Protein AF-A0A4R1Z9N2-F1 (afdb_monomer_lite)

Stru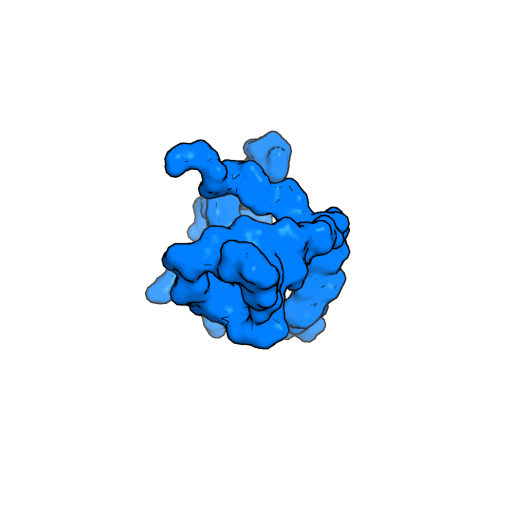cture (mmCIF, N/CA/C/O backbone):
data_AF-A0A4R1Z9N2-F1
#
_entry.id   AF-A0A4R1Z9N2-F1
#
loop_
_atom_site.group_PDB
_atom_site.id
_atom_site.type_symbol
_atom_site.label_atom_id
_atom_site.label_alt_id
_atom_site.label_comp_id
_atom_site.label_asym_id
_atom_site.label_entity_id
_atom_site.label_seq_id
_atom_site.pdbx_PDB_ins_code
_atom_site.Cartn_x
_atom_site.Cartn_y
_atom_site.Cartn_z
_atom_site.occupancy
_atom_site.B_iso_or_equiv
_atom_site.auth_seq_id
_atom_site.auth_comp_id
_atom_site.auth_asym_id
_atom_site.auth_atom_id
_atom_site.pdbx_PDB_model_num
ATOM 1 N N . MET A 1 1 ? 12.565 -2.891 11.899 1.00 53.47 1 MET A N 1
ATOM 2 C CA . MET A 1 1 ? 11.439 -3.232 10.995 1.00 53.47 1 MET A CA 1
ATOM 3 C C . MET A 1 1 ? 10.470 -2.060 10.981 1.00 53.47 1 MET A C 1
ATOM 5 O O . MET A 1 1 ? 10.290 -1.451 12.024 1.00 53.47 1 MET A O 1
ATOM 9 N N . GLY A 1 2 ? 9.926 -1.687 9.818 1.00 84.69 2 GLY A N 1
ATOM 10 C CA . GLY A 1 2 ? 9.064 -0.504 9.691 1.00 84.69 2 GLY A CA 1
ATOM 11 C C . GLY A 1 2 ? 7.656 -0.692 10.290 1.00 84.69 2 GLY A C 1
ATOM 12 O O . GLY A 1 2 ? 7.212 -1.829 10.447 1.00 84.69 2 GLY A O 1
ATOM 13 N N . PRO A 1 3 ? 6.927 0.402 10.575 1.00 91.75 3 PRO A N 1
ATOM 14 C CA . PRO A 1 3 ? 5.625 0.380 11.257 1.00 91.75 3 PRO A CA 1
ATOM 15 C C . PRO A 1 3 ? 4.552 -0.467 10.549 1.00 91.75 3 PRO A C 1
ATOM 17 O O . PRO A 1 3 ? 3.837 -1.218 11.202 1.00 91.75 3 PRO A O 1
ATOM 20 N N . LEU A 1 4 ? 4.474 -0.429 9.213 1.00 94.25 4 LEU A N 1
ATOM 21 C CA . LEU A 1 4 ? 3.532 -1.269 8.454 1.00 94.25 4 LEU A CA 1
ATOM 22 C C . LEU A 1 4 ? 3.816 -2.766 8.610 1.00 94.25 4 LEU A C 1
ATOM 24 O O . LEU A 1 4 ? 2.890 -3.560 8.735 1.00 94.25 4 LEU A O 1
ATOM 28 N N . HIS A 1 5 ? 5.092 -3.154 8.615 1.00 94.12 5 HIS A N 1
ATOM 29 C CA . HIS A 1 5 ? 5.475 -4.549 8.806 1.00 94.12 5 HIS A CA 1
ATOM 30 C C . HIS A 1 5 ? 5.067 -5.045 10.200 1.00 94.12 5 HIS A C 1
ATOM 32 O O . HIS A 1 5 ? 4.592 -6.170 10.331 1.00 94.12 5 HIS A O 1
ATOM 38 N N . GLN A 1 6 ? 5.214 -4.198 11.226 1.00 95.75 6 GLN A N 1
ATOM 39 C CA . GLN A 1 6 ? 4.762 -4.517 12.579 1.00 95.75 6 GLN A CA 1
ATOM 40 C C . GLN A 1 6 ? 3.241 -4.705 12.626 1.00 95.75 6 GLN A C 1
ATOM 42 O O . GLN A 1 6 ? 2.777 -5.738 13.090 1.00 95.75 6 GLN A O 1
ATOM 47 N N . ALA A 1 7 ? 2.478 -3.770 12.055 1.00 97.38 7 ALA A N 1
ATOM 48 C CA . ALA A 1 7 ? 1.019 -3.854 12.037 1.00 97.38 7 ALA A CA 1
ATOM 49 C C . ALA A 1 7 ? 0.493 -5.104 11.309 1.00 97.38 7 ALA A C 1
ATOM 51 O O . ALA A 1 7 ? -0.471 -5.715 11.757 1.00 97.38 7 ALA A O 1
ATOM 52 N N . ILE A 1 8 ? 1.142 -5.525 10.215 1.00 96.44 8 ILE A N 1
ATOM 53 C CA . ILE A 1 8 ? 0.794 -6.772 9.512 1.00 96.44 8 ILE A CA 1
ATOM 54 C C . ILE A 1 8 ? 1.059 -7.991 10.401 1.00 96.44 8 ILE A C 1
ATOM 56 O O . ILE A 1 8 ? 0.236 -8.902 10.455 1.00 96.44 8 ILE A O 1
ATOM 60 N N . LYS A 1 9 ? 2.213 -8.022 11.080 1.00 96.38 9 LYS A N 1
ATOM 61 C CA . LYS A 1 9 ? 2.609 -9.138 11.948 1.00 96.38 9 LYS A CA 1
ATOM 62 C C . LYS A 1 9 ? 1.672 -9.279 13.146 1.00 96.38 9 LYS A C 1
ATOM 64 O O . LYS A 1 9 ? 1.278 -10.395 13.472 1.00 96.38 9 LYS A O 1
ATOM 69 N N . ASP A 1 10 ? 1.310 -8.157 13.753 1.00 97.44 10 ASP A N 1
ATOM 70 C CA . ASP A 1 10 ? 0.489 -8.115 14.963 1.00 97.44 10 ASP A CA 1
ATOM 71 C C . ASP A 1 10 ? -1.013 -8.062 14.651 1.00 97.44 10 ASP A C 1
ATOM 73 O O . ASP A 1 10 ? -1.827 -7.996 15.564 1.00 97.44 10 ASP A O 1
ATOM 77 N N . LEU A 1 11 ? -1.394 -8.107 13.368 1.00 97.81 11 LEU A N 1
ATOM 78 C CA . LEU A 1 11 ? -2.781 -8.021 12.904 1.00 97.81 11 LEU A CA 1
ATOM 79 C C . LEU A 1 11 ? -3.504 -6.767 13.416 1.00 97.81 11 LEU A C 1
ATOM 81 O O . LEU A 1 11 ? -4.677 -6.815 13.783 1.00 97.81 11 LEU A O 1
ATOM 85 N N . GLN A 1 12 ? -2.808 -5.632 13.420 1.00 98.31 12 GLN A N 1
ATOM 86 C CA . GLN A 1 12 ? -3.335 -4.347 13.866 1.00 98.31 12 GLN A CA 1
ATOM 87 C C . GLN A 1 12 ? -3.794 -3.482 12.697 1.00 98.31 12 GLN A C 1
ATOM 89 O O . GLN A 1 12 ? -3.153 -3.409 11.645 1.00 98.31 12 GLN A O 1
ATOM 94 N N . CYS A 1 13 ? -4.898 -2.770 12.902 1.00 98.25 13 CYS A N 1
ATOM 95 C CA . CYS A 1 13 ? -5.353 -1.748 11.977 1.00 98.25 13 CYS A CA 1
ATOM 96 C C . CYS A 1 13 ? -4.341 -0.600 11.904 1.00 98.25 13 CYS A C 1
ATOM 98 O O . CYS A 1 13 ? -3.666 -0.263 12.878 1.00 98.25 13 CYS A O 1
ATOM 100 N N . VAL A 1 14 ? -4.289 0.062 10.753 1.00 98.38 14 VAL A N 1
ATOM 101 C CA . VAL A 1 14 ? -3.535 1.306 10.582 1.00 98.38 14 VAL A CA 1
ATOM 102 C C . VAL A 1 14 ? -4.439 2.405 10.048 1.00 98.38 14 VAL A C 1
ATOM 104 O O . VAL A 1 14 ? -5.373 2.134 9.290 1.00 98.38 14 VAL A O 1
ATOM 107 N N . THR A 1 15 ? -4.142 3.648 10.417 1.00 98.12 15 THR A N 1
ATOM 108 C CA . THR A 1 15 ? -4.650 4.834 9.719 1.00 98.12 15 THR A CA 1
ATOM 109 C C . THR A 1 15 ? -3.501 5.594 9.075 1.00 98.12 15 THR A C 1
ATOM 111 O O . THR A 1 15 ? -2.369 5.553 9.562 1.00 98.12 15 THR A O 1
ATOM 114 N N . PHE A 1 16 ? -3.775 6.254 7.958 1.00 97.56 16 PHE A N 1
ATOM 115 C CA . PHE A 1 16 ? -2.822 7.104 7.259 1.00 97.56 16 PHE A CA 1
ATOM 116 C C . PHE A 1 16 ? -3.531 8.103 6.350 1.00 97.56 16 PHE A C 1
ATOM 118 O O . PHE A 1 16 ? -4.639 7.851 5.868 1.00 97.56 16 PHE A O 1
ATOM 125 N N . LYS A 1 17 ? -2.849 9.205 6.037 1.00 96.62 17 LYS A N 1
ATOM 126 C CA . LYS A 1 17 ? -3.219 10.082 4.925 1.00 96.62 17 LYS A CA 1
ATOM 127 C C . LYS A 1 17 ? -2.654 9.508 3.636 1.00 96.62 17 LYS A C 1
ATOM 129 O O . LYS A 1 17 ? -1.468 9.203 3.547 1.00 96.62 17 LYS A O 1
ATOM 134 N N . TYR A 1 18 ? -3.507 9.332 2.639 1.00 95.12 18 TYR A N 1
ATOM 135 C CA . TYR A 1 18 ? -3.099 8.853 1.327 1.00 95.12 18 TYR A CA 1
ATOM 136 C C . TYR A 1 18 ? -3.219 9.966 0.300 1.00 95.12 18 TYR A C 1
ATOM 138 O O . TYR A 1 18 ? -4.319 10.485 0.100 1.00 95.12 18 TYR A O 1
ATOM 146 N N . LEU A 1 19 ? -2.112 10.280 -0.371 1.00 88.56 19 LEU A N 1
ATOM 147 C CA . LEU A 1 19 ? -2.101 11.196 -1.505 1.00 88.56 19 LEU A CA 1
ATOM 148 C C . LEU A 1 19 ? -2.644 10.479 -2.748 1.00 88.56 19 LEU A C 1
ATOM 150 O O . LEU A 1 19 ? -2.030 9.536 -3.265 1.00 88.56 19 LEU A O 1
ATOM 154 N N . ASP A 1 20 ? -3.818 10.892 -3.216 1.00 82.06 20 ASP A N 1
ATOM 155 C CA . ASP A 1 20 ? -4.417 10.330 -4.421 1.00 82.06 20 ASP A CA 1
ATOM 156 C C . ASP A 1 20 ? -3.811 10.913 -5.715 1.00 82.06 20 ASP A C 1
ATOM 158 O O . ASP A 1 20 ? -2.897 11.736 -5.697 1.00 82.06 20 ASP A O 1
ATOM 162 N N . ASN A 1 21 ? -4.276 10.436 -6.874 1.00 75.25 21 ASN A N 1
ATOM 163 C CA . ASN A 1 21 ? -3.771 10.904 -8.172 1.00 75.25 21 ASN A CA 1
ATOM 164 C C . ASN A 1 21 ? -4.151 12.359 -8.492 1.00 75.25 21 ASN A C 1
ATOM 166 O O . ASN A 1 21 ? -3.525 12.953 -9.362 1.00 75.25 21 ASN A O 1
ATOM 170 N N . ASN A 1 22 ? -5.159 12.912 -7.819 1.00 79.31 22 ASN A N 1
ATOM 171 C CA . ASN A 1 22 ? -5.612 14.287 -8.006 1.00 79.31 22 ASN A CA 1
ATOM 172 C C . ASN A 1 22 ? -4.913 15.250 -7.031 1.00 79.31 22 ASN A C 1
ATOM 174 O O . ASN A 1 22 ? -5.243 16.432 -6.999 1.00 79.31 22 ASN A O 1
ATOM 178 N N . GLY A 1 23 ? -3.967 14.750 -6.227 1.00 79.06 23 GLY A N 1
ATOM 179 C CA . GLY A 1 23 ? -3.255 15.530 -5.221 1.00 79.06 23 GLY A CA 1
ATOM 180 C C . GLY A 1 23 ? -4.048 15.750 -3.932 1.00 79.06 23 GLY A C 1
ATOM 181 O O . GLY A 1 23 ? -3.604 16.514 -3.080 1.00 79.06 23 GLY A O 1
ATOM 182 N N . ALA A 1 24 ? -5.199 15.092 -3.758 1.00 83.88 24 ALA A N 1
ATOM 183 C CA . ALA A 1 24 ? -5.963 15.183 -2.524 1.00 83.88 24 ALA A CA 1
ATOM 184 C C . ALA A 1 24 ? -5.416 14.199 -1.485 1.00 83.88 24 ALA A C 1
ATOM 186 O O . ALA A 1 24 ? -5.225 13.010 -1.760 1.00 83.88 24 ALA A O 1
ATOM 187 N N . GLU A 1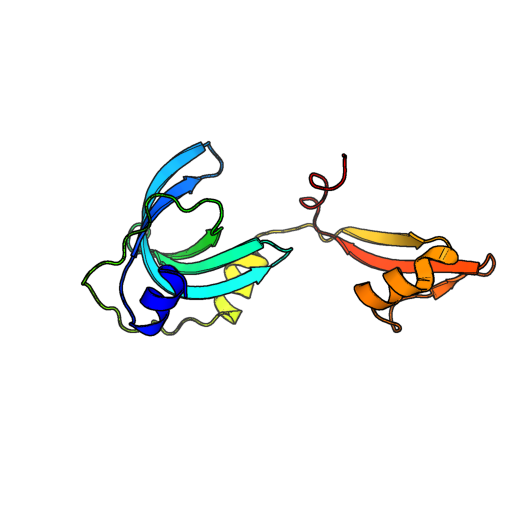 25 ? -5.205 14.687 -0.265 1.00 92.00 25 GLU A N 1
ATOM 188 C CA . GLU A 1 25 ? -4.909 13.838 0.883 1.00 92.00 25 GLU A CA 1
ATOM 189 C C . GLU A 1 25 ? -6.209 13.341 1.503 1.00 92.00 25 GLU A C 1
ATOM 191 O O . GLU A 1 25 ? -7.054 14.121 1.942 1.00 92.00 25 GLU A O 1
ATOM 196 N N . ILE A 1 26 ? -6.372 12.021 1.546 1.00 92.56 26 ILE A N 1
ATOM 197 C CA . ILE A 1 26 ? -7.568 11.398 2.107 1.00 92.56 26 ILE A CA 1
ATOM 198 C C . ILE A 1 26 ? -7.151 10.428 3.200 1.00 92.56 26 ILE A C 1
ATOM 200 O O . ILE A 1 26 ? -6.320 9.549 2.968 1.00 92.56 26 ILE A O 1
ATOM 204 N N . GLU A 1 27 ? -7.762 10.548 4.375 1.00 96.62 27 GLU A N 1
ATOM 205 C CA . GLU A 1 27 ? -7.540 9.595 5.455 1.00 96.62 27 GLU A CA 1
ATOM 206 C C . GLU A 1 27 ? -8.117 8.215 5.100 1.00 96.62 27 GLU A C 1
ATOM 208 O O . GLU A 1 27 ? -9.211 8.069 4.533 1.00 96.62 27 GLU A O 1
ATOM 213 N N . ARG A 1 28 ? -7.343 7.175 5.402 1.00 97.00 28 ARG A N 1
ATOM 214 C CA . ARG A 1 28 ? -7.681 5.777 5.156 1.00 97.00 28 ARG A CA 1
ATOM 215 C C . ARG A 1 28 ? -7.432 4.977 6.416 1.00 97.00 28 ARG A C 1
ATOM 217 O O . ARG A 1 28 ? -6.342 5.039 6.967 1.00 97.00 28 ARG A O 1
ATOM 224 N N . LYS A 1 29 ? -8.410 4.150 6.790 1.00 98.25 29 LYS A N 1
ATOM 225 C CA . LYS A 1 29 ? -8.229 3.063 7.757 1.00 98.25 29 LYS A CA 1
ATOM 226 C C . LYS A 1 29 ? -8.108 1.739 7.004 1.00 98.25 29 LYS A C 1
ATOM 228 O O . LYS A 1 29 ? -8.913 1.458 6.109 1.00 98.25 29 LYS A O 1
ATOM 233 N N . LEU A 1 30 ? -7.094 0.949 7.335 1.00 98.12 30 LEU A N 1
ATOM 234 C CA . LEU A 1 30 ? -6.728 -0.275 6.626 1.00 98.12 30 LEU A CA 1
ATOM 235 C C . LEU A 1 30 ? -6.500 -1.418 7.617 1.00 98.12 30 LEU A C 1
ATOM 237 O O . LEU A 1 30 ? -5.863 -1.221 8.648 1.00 98.12 30 LEU A O 1
ATOM 241 N N . GLU A 1 31 ? -6.974 -2.606 7.255 1.00 97.94 31 GLU A N 1
ATOM 242 C CA . GLU A 1 31 ? -6.529 -3.897 7.791 1.00 97.94 31 GLU A CA 1
ATOM 243 C C . GLU A 1 31 ? -5.367 -4.396 6.903 1.00 97.94 31 GLU A C 1
ATOM 245 O O . GLU A 1 31 ? -5.627 -4.960 5.831 1.00 97.94 31 GLU A O 1
ATOM 250 N N . PRO A 1 32 ? -4.090 -4.110 7.227 1.00 97.00 32 PRO A N 1
ATOM 251 C CA . PRO A 1 32 ? -2.977 -4.384 6.323 1.00 97.00 32 PRO A CA 1
ATOM 252 C C . PRO A 1 32 ? -2.668 -5.885 6.268 1.00 97.00 32 PRO A C 1
ATOM 254 O O . PRO A 1 32 ? -2.346 -6.507 7.273 1.00 97.00 32 PRO A O 1
ATOM 257 N N . MET A 1 33 ? -2.718 -6.480 5.077 1.00 95.06 33 MET A N 1
ATOM 258 C CA . MET A 1 33 ? -2.555 -7.927 4.894 1.00 95.06 33 MET A CA 1
ATOM 259 C C . MET A 1 33 ? -1.169 -8.317 4.393 1.00 95.06 33 MET A C 1
ATOM 261 O O . MET A 1 33 ? -0.728 -9.435 4.649 1.00 95.06 33 MET A O 1
ATOM 265 N N . GLY A 1 34 ? -0.465 -7.438 3.688 1.00 93.25 34 GLY A N 1
ATOM 266 C CA . GLY A 1 34 ? 0.872 -7.754 3.205 1.00 93.25 34 GLY A CA 1
ATOM 267 C C . GLY A 1 34 ? 1.510 -6.640 2.393 1.00 93.25 34 GLY A C 1
ATOM 268 O O . GLY A 1 34 ? 0.855 -5.678 1.988 1.00 93.25 34 GLY A O 1
ATOM 269 N N . LEU A 1 35 ? 2.809 -6.805 2.158 1.00 92.88 35 LEU A N 1
ATOM 270 C CA . LEU A 1 35 ? 3.624 -5.933 1.323 1.00 92.88 35 LEU A CA 1
ATOM 271 C C . LEU A 1 35 ? 4.081 -6.699 0.085 1.00 92.88 35 LEU A C 1
ATOM 273 O O . LEU A 1 35 ? 4.371 -7.891 0.173 1.00 92.88 35 LEU A O 1
ATOM 277 N N . PHE A 1 36 ? 4.186 -6.012 -1.047 1.00 87.81 36 PHE A N 1
ATOM 278 C CA . PHE A 1 36 ? 4.804 -6.566 -2.249 1.00 87.81 36 PHE A CA 1
ATOM 279 C C . PHE A 1 36 ? 5.534 -5.480 -3.040 1.00 87.81 36 PHE A C 1
ATOM 281 O O . PHE A 1 36 ? 5.200 -4.294 -2.963 1.00 87.81 36 PHE A O 1
ATOM 288 N N . LEU A 1 37 ? 6.542 -5.903 -3.798 1.00 81.19 37 LEU A N 1
ATOM 289 C CA . LEU A 1 37 ? 7.332 -5.050 -4.674 1.00 81.19 37 LEU A CA 1
ATOM 290 C C . LEU A 1 37 ? 6.890 -5.273 -6.123 1.00 81.19 37 LEU A C 1
ATOM 292 O O . LEU A 1 37 ? 6.789 -6.413 -6.569 1.00 81.19 37 LEU A O 1
ATOM 296 N N . LYS A 1 38 ? 6.650 -4.193 -6.870 1.00 75.31 38 LYS A N 1
ATOM 297 C CA . LYS A 1 38 ? 6.391 -4.254 -8.315 1.00 75.31 38 LYS A CA 1
ATOM 298 C C . LYS A 1 38 ? 6.968 -3.028 -9.013 1.00 75.31 38 LYS A C 1
ATOM 300 O O . LYS A 1 38 ? 6.646 -1.908 -8.620 1.00 75.31 38 LYS A O 1
ATOM 305 N N . GLY A 1 39 ? 7.775 -3.239 -10.056 1.00 74.50 39 GLY A N 1
ATOM 306 C CA . GLY A 1 39 ? 8.402 -2.153 -10.823 1.00 74.50 39 GLY A CA 1
ATOM 307 C C . GLY A 1 39 ? 9.179 -1.192 -9.922 1.00 74.50 39 GLY A C 1
ATOM 308 O O . GLY A 1 39 ? 8.965 0.012 -9.983 1.00 74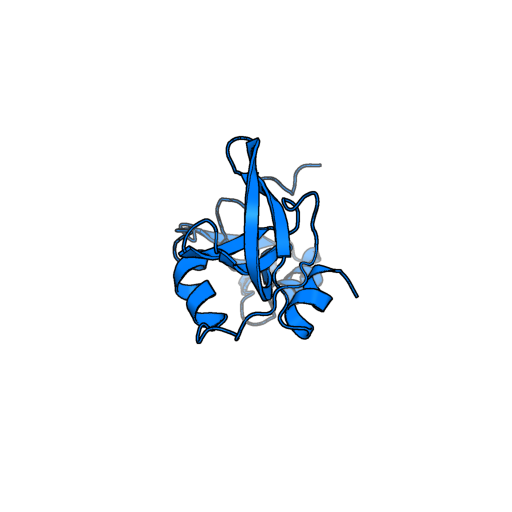.50 39 GLY A O 1
ATOM 309 N N . TYR A 1 40 ? 9.972 -1.740 -8.993 1.00 79.69 40 TYR A N 1
ATOM 310 C CA . TYR A 1 40 ? 10.731 -1.001 -7.969 1.00 79.69 40 TYR A CA 1
ATOM 311 C C . TYR A 1 40 ? 9.899 -0.163 -6.980 1.00 79.69 40 TYR A C 1
ATOM 313 O O . TYR A 1 40 ? 10.454 0.560 -6.155 1.00 79.69 40 TYR A O 1
ATOM 321 N N . ILE A 1 41 ? 8.570 -0.289 -6.999 1.00 81.06 41 ILE A N 1
ATOM 322 C CA . ILE A 1 41 ? 7.666 0.417 -6.090 1.00 81.06 41 ILE A CA 1
ATOM 323 C C . ILE A 1 41 ? 7.111 -0.568 -5.063 1.00 81.06 41 ILE A C 1
ATOM 325 O O . ILE A 1 41 ? 6.607 -1.638 -5.413 1.00 81.06 41 ILE A O 1
ATOM 329 N N . TRP A 1 42 ? 7.172 -0.187 -3.788 1.00 86.56 42 TRP A N 1
ATOM 330 C CA . TRP A 1 42 ? 6.546 -0.935 -2.704 1.00 86.56 42 TRP A CA 1
ATOM 331 C C . TRP A 1 42 ? 5.066 -0.595 -2.560 1.00 86.56 42 TRP A C 1
ATOM 333 O O . TRP A 1 42 ? 4.665 0.576 -2.550 1.00 86.56 42 TRP A O 1
ATOM 343 N N . TYR A 1 43 ? 4.271 -1.637 -2.358 1.00 91.75 43 TYR A N 1
ATOM 344 C CA . TYR A 1 43 ? 2.839 -1.553 -2.133 1.00 91.75 43 TYR A CA 1
ATOM 345 C C . TYR A 1 43 ? 2.444 -2.279 -0.853 1.00 91.75 43 TYR A C 1
ATOM 347 O O . TYR A 1 43 ? 3.052 -3.282 -0.483 1.00 91.75 43 TYR A O 1
ATOM 355 N N . VAL A 1 44 ? 1.387 -1.785 -0.214 1.00 94.50 44 VAL A N 1
ATOM 356 C CA . VAL A 1 44 ? 0.635 -2.504 0.814 1.00 94.50 44 VAL A CA 1
ATOM 357 C C . VAL A 1 44 ? -0.739 -2.829 0.255 1.00 94.50 44 VAL A C 1
ATOM 359 O O . VAL A 1 44 ? -1.367 -1.981 -0.384 1.00 94.50 44 VAL A O 1
ATOM 362 N N . TYR A 1 45 ? -1.208 -4.047 0.498 1.00 94.19 45 TYR A N 1
ATOM 363 C CA . TYR A 1 45 ? -2.598 -4.413 0.259 1.00 94.19 45 TYR A CA 1
ATOM 364 C C . TYR A 1 45 ? -3.294 -4.749 1.570 1.00 94.19 45 TYR A C 1
ATOM 366 O O . TYR A 1 45 ? -2.668 -5.162 2.550 1.00 94.19 45 TYR A O 1
ATOM 374 N N . GLY A 1 46 ? -4.604 -4.560 1.581 1.00 95.00 46 GLY A N 1
ATOM 375 C CA . GLY A 1 46 ? -5.429 -4.854 2.737 1.00 95.00 46 GLY A CA 1
ATOM 376 C C . GLY A 1 46 ? -6.876 -4.456 2.517 1.00 95.00 46 GLY A C 1
ATOM 377 O O . GLY A 1 46 ? -7.229 -3.893 1.477 1.00 95.00 46 GLY A O 1
ATOM 378 N N . TYR A 1 47 ? -7.713 -4.722 3.513 1.00 95.75 47 TYR A N 1
ATOM 379 C CA . TYR A 1 47 ? -9.112 -4.320 3.469 1.00 95.75 47 TYR A CA 1
ATOM 380 C C . TYR A 1 47 ? -9.263 -2.880 3.953 1.00 95.75 47 TYR A C 1
ATOM 382 O O . TYR A 1 47 ? -9.000 -2.556 5.113 1.00 95.75 47 TYR A O 1
ATOM 390 N N . CYS A 1 48 ? -9.641 -1.985 3.045 1.00 95.94 48 CYS A N 1
ATOM 391 C CA . CYS A 1 48 ? -9.837 -0.581 3.359 1.00 95.94 48 CYS A CA 1
ATOM 392 C C . CYS A 1 48 ? -11.209 -0.394 4.003 1.00 95.94 48 CYS A C 1
ATOM 394 O O . CYS A 1 48 ? -12.232 -0.403 3.319 1.00 95.94 48 CYS A O 1
ATOM 396 N N . LEU A 1 49 ? -11.228 -0.152 5.311 1.00 95.94 49 LEU A N 1
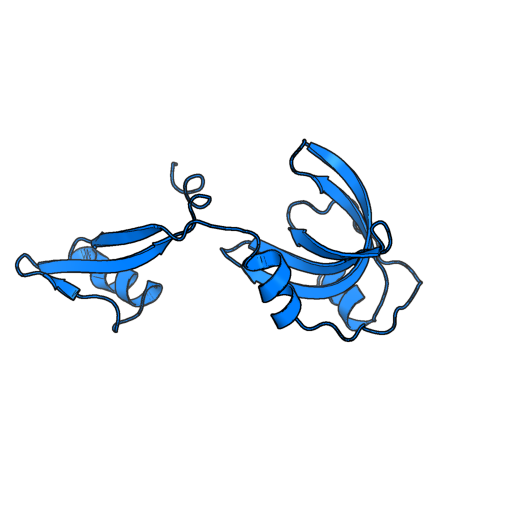ATOM 397 C CA . LEU A 1 49 ? -12.456 0.037 6.084 1.00 95.94 49 LEU A CA 1
ATOM 398 C C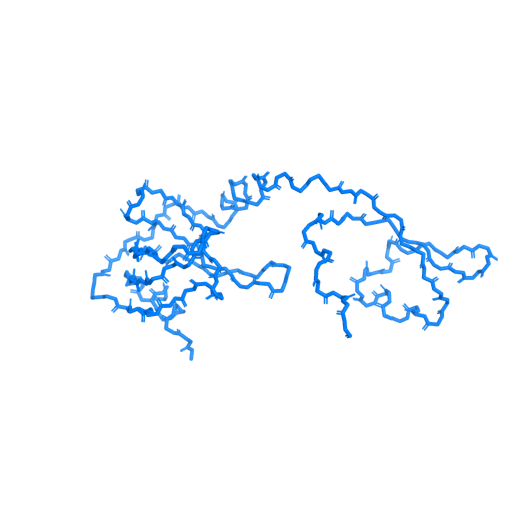 . LEU A 1 49 ? -13.240 1.280 5.646 1.00 95.94 49 LEU A C 1
ATOM 400 O O . LEU A 1 49 ? -14.464 1.279 5.678 1.00 95.94 49 LEU A O 1
ATOM 404 N N . THR A 1 50 ? -12.556 2.312 5.148 1.00 92.50 50 THR A N 1
ATOM 405 C CA . THR A 1 50 ? -13.200 3.521 4.611 1.00 92.50 50 THR A CA 1
ATOM 406 C C . THR A 1 50 ? -13.991 3.257 3.323 1.00 92.50 50 THR A C 1
ATOM 408 O O . THR A 1 50 ? -14.943 3.970 3.025 1.00 92.50 50 THR A O 1
ATOM 411 N N . ARG A 1 51 ? -13.576 2.273 2.515 1.00 91.94 51 ARG A N 1
ATOM 412 C CA . ARG A 1 51 ? -14.206 1.945 1.222 1.00 91.94 51 ARG A CA 1
ATOM 413 C C . ARG A 1 51 ? -14.952 0.612 1.232 1.00 91.94 51 ARG A C 1
ATOM 415 O O . ARG A 1 51 ? -15.645 0.336 0.263 1.00 91.94 51 ARG A O 1
ATOM 422 N N . MET A 1 52 ? -14.817 -0.163 2.309 1.00 94.50 52 MET A N 1
ATOM 423 C CA . MET A 1 52 ? -15.368 -1.509 2.468 1.00 94.50 52 MET A CA 1
ATOM 424 C C . MET A 1 52 ? -14.976 -2.444 1.317 1.00 94.50 52 MET A C 1
ATOM 426 O O . MET A 1 52 ? -15.811 -3.134 0.744 1.00 94.50 52 MET A O 1
ATOM 430 N N . ASP A 1 53 ? -13.697 -2.415 0.947 1.00 91.81 53 ASP A N 1
ATOM 431 C CA . ASP A 1 53 ? -13.179 -3.121 -0.224 1.00 91.81 53 ASP A CA 1
ATOM 432 C C . ASP A 1 53 ? -11.684 -3.413 -0.048 1.00 91.81 53 ASP A C 1
ATOM 434 O O . ASP A 1 53 ? -10.977 -2.677 0.653 1.00 91.81 53 ASP A O 1
ATOM 438 N N . ILE A 1 54 ? -11.183 -4.459 -0.704 1.00 91.19 54 ILE A N 1
ATOM 439 C CA . ILE A 1 54 ? -9.739 -4.702 -0.777 1.00 91.19 54 ILE A CA 1
ATOM 440 C C . ILE A 1 54 ? -9.116 -3.589 -1.611 1.00 91.19 54 ILE A C 1
ATOM 442 O O . ILE A 1 54 ? -9.662 -3.183 -2.631 1.00 91.19 54 ILE A O 1
ATOM 446 N N . ARG A 1 55 ? -7.983 -3.041 -1.172 1.00 91.19 55 ARG A N 1
ATOM 447 C CA . ARG A 1 55 ? -7.273 -1.981 -1.893 1.00 91.19 55 ARG A CA 1
ATOM 448 C C . ARG A 1 55 ? -5.769 -2.140 -1.783 1.00 91.19 55 ARG A C 1
ATOM 450 O O . ARG A 1 55 ? -5.246 -2.708 -0.827 1.00 91.19 55 ARG A O 1
ATOM 457 N N . VAL A 1 56 ? -5.094 -1.572 -2.776 1.00 91.81 56 VAL A N 1
ATOM 458 C CA . VAL A 1 56 ? -3.639 -1.479 -2.862 1.00 91.81 56 VAL A CA 1
ATOM 459 C C . VAL A 1 56 ? -3.229 -0.015 -2.761 1.00 91.81 56 VAL A C 1
ATOM 461 O O . VAL A 1 56 ? -3.780 0.835 -3.462 1.00 91.81 56 VAL A O 1
ATOM 464 N N . PHE A 1 57 ? -2.238 0.271 -1.922 1.00 92.06 57 PHE A N 1
ATOM 465 C CA . PHE A 1 57 ? -1.694 1.609 -1.707 1.00 92.06 57 PHE A CA 1
ATOM 466 C C . PHE A 1 57 ? -0.186 1.611 -1.962 1.00 92.06 57 PHE A C 1
ATOM 468 O O . PHE A 1 57 ? 0.528 0.720 -1.500 1.00 92.06 57 PHE A O 1
ATOM 475 N N . ARG A 1 58 ? 0.311 2.617 -2.694 1.00 91.62 58 ARG A N 1
ATOM 476 C CA . ARG A 1 58 ? 1.756 2.850 -2.860 1.00 91.62 58 ARG A CA 1
ATOM 477 C C . ARG A 1 58 ? 2.334 3.387 -1.560 1.00 91.62 58 ARG A C 1
ATOM 479 O O . ARG A 1 58 ? 1.850 4.406 -1.074 1.00 91.62 58 ARG A O 1
ATOM 486 N N . LEU A 1 59 ? 3.394 2.765 -1.042 1.00 92.81 59 LEU A N 1
ATOM 487 C CA . LEU A 1 59 ? 4.018 3.206 0.212 1.00 92.81 59 LEU A CA 1
ATOM 488 C C . LEU A 1 59 ? 4.562 4.634 0.115 1.00 92.81 59 LEU A C 1
ATOM 490 O O . LEU A 1 59 ? 4.462 5.384 1.076 1.00 92.81 59 LEU A O 1
ATOM 494 N N . SER A 1 60 ? 5.059 5.040 -1.056 1.00 89.56 60 SER A N 1
ATOM 495 C CA . SER A 1 60 ? 5.566 6.398 -1.292 1.00 89.56 60 SER A CA 1
ATOM 496 C C . SER A 1 60 ? 4.504 7.502 -1.207 1.00 89.56 60 SER A C 1
ATOM 498 O O . SER A 1 60 ? 4.858 8.674 -1.208 1.00 89.56 60 SER A O 1
ATOM 500 N N . ARG A 1 61 ? 3.212 7.150 -1.145 1.00 93.12 61 ARG A N 1
ATOM 501 C CA . ARG A 1 61 ? 2.084 8.093 -1.047 1.00 93.12 61 ARG A CA 1
ATOM 502 C C . ARG A 1 61 ? 1.369 8.046 0.304 1.00 93.12 61 ARG A C 1
ATOM 504 O O . ARG A 1 61 ? 0.303 8.640 0.454 1.00 93.12 61 ARG A O 1
ATOM 511 N N . ILE A 1 62 ? 1.919 7.299 1.259 1.00 95.19 62 ILE A N 1
ATOM 512 C CA . ILE A 1 62 ? 1.392 7.173 2.616 1.00 95.19 62 ILE A CA 1
ATOM 513 C C . ILE A 1 62 ? 2.091 8.206 3.503 1.00 95.19 62 ILE A C 1
ATOM 515 O O . ILE A 1 62 ? 3.300 8.136 3.711 1.00 95.19 62 ILE A O 1
ATOM 519 N N . GLY A 1 63 ? 1.312 9.137 4.044 1.00 93.50 63 GLY A N 1
ATOM 520 C CA . GLY A 1 63 ? 1.723 10.099 5.061 1.00 93.50 63 GLY A CA 1
ATOM 521 C C . GLY A 1 63 ? 1.044 9.826 6.403 1.00 93.50 63 GLY A C 1
ATOM 522 O O . GLY A 1 63 ? -0.001 9.178 6.466 1.00 93.50 63 GLY A O 1
ATOM 523 N N . GLU A 1 64 ? 1.641 10.326 7.487 1.00 95.56 64 GLU A N 1
ATOM 524 C CA . GLU A 1 64 ? 1.073 10.279 8.848 1.00 95.56 64 GLU A CA 1
ATOM 525 C C . GLU A 1 64 ? 0.570 8.889 9.287 1.00 95.56 64 GLU A C 1
ATOM 527 O O . GLU A 1 64 ? -0.480 8.757 9.917 1.00 95.56 64 GLU A O 1
ATOM 532 N N . LEU A 1 65 ? 1.316 7.836 8.947 1.00 96.94 65 LEU A N 1
ATOM 533 C CA . LEU A 1 65 ? 0.961 6.467 9.310 1.00 96.94 65 LEU A CA 1
ATOM 534 C C . LEU A 1 65 ? 0.941 6.281 10.833 1.00 96.94 65 LEU A C 1
ATOM 536 O O . LEU A 1 65 ? 1.937 6.529 11.514 1.00 96.94 65 LEU A O 1
ATOM 540 N N . LYS A 1 66 ? -0.167 5.747 11.345 1.00 97.81 66 LYS A N 1
ATOM 541 C CA . LYS A 1 66 ? -0.349 5.384 12.752 1.00 97.81 66 LYS A CA 1
ATOM 542 C C . LYS A 1 66 ? -0.866 3.955 12.855 1.00 97.81 66 LYS A C 1
ATOM 544 O O . LYS A 1 66 ? -1.817 3.582 12.170 1.00 97.81 66 LYS A O 1
ATOM 549 N N . ILE A 1 67 ? -0.244 3.175 13.732 1.00 97.94 67 ILE A N 1
ATOM 550 C CA . ILE A 1 67 ? -0.766 1.874 14.156 1.00 97.94 67 ILE A CA 1
ATOM 551 C C . ILE A 1 67 ? -1.851 2.133 15.194 1.00 97.94 67 ILE A C 1
ATOM 553 O O . ILE A 1 67 ? -1.691 2.991 16.063 1.00 97.94 67 ILE A O 1
ATOM 557 N N . LEU A 1 68 ? -2.958 1.418 15.073 1.00 97.81 68 LEU A N 1
ATOM 558 C CA . LEU A 1 68 ? -4.100 1.559 15.951 1.00 97.81 68 LEU A CA 1
ATOM 559 C C . LEU A 1 68 ? -4.209 0.358 16.905 1.00 97.81 68 LEU A C 1
ATOM 561 O O . LEU A 1 68 ? -3.692 -0.719 16.601 1.00 97.81 68 LEU A O 1
ATOM 565 N N . PRO A 1 69 ? -4.872 0.510 18.065 1.00 96.94 69 PRO A N 1
ATOM 566 C CA . PRO A 1 69 ? -5.031 -0.586 19.016 1.00 96.94 69 PRO A CA 1
ATOM 567 C C . PRO A 1 69 ? -6.000 -1.674 18.530 1.00 96.94 69 PRO A C 1
ATOM 569 O O . PRO A 1 69 ? -5.993 -2.773 19.086 1.00 96.94 69 PRO A O 1
ATOM 572 N N . GLU A 1 70 ? -6.847 -1.411 17.528 1.00 97.56 70 GLU A N 1
ATOM 573 C CA . GLU A 1 70 ? -7.782 -2.421 17.035 1.00 97.56 70 GLU A CA 1
ATOM 574 C C . GLU A 1 70 ? -7.069 -3.494 16.220 1.00 97.56 70 GLU A C 1
ATOM 576 O O . GLU A 1 70 ? -6.292 -3.205 15.309 1.00 97.56 70 GLU A O 1
ATOM 581 N N . HIS A 1 71 ? -7.401 -4.743 16.521 1.00 97.81 71 HIS A N 1
ATOM 582 C CA . HIS A 1 71 ? -6.898 -5.904 15.807 1.00 97.81 71 HIS A CA 1
ATOM 583 C C . HIS A 1 71 ? -7.955 -6.414 14.828 1.00 97.81 71 HIS A C 1
ATOM 585 O O . HIS A 1 71 ? -9.154 -6.213 15.034 1.00 97.81 71 HIS A O 1
ATOM 591 N N . PHE A 1 72 ? -7.520 -7.084 13.768 1.00 97.50 72 PHE A N 1
ATOM 592 C CA . PHE A 1 72 ? -8.404 -7.687 12.779 1.00 97.50 72 PHE A CA 1
ATOM 593 C C . PHE A 1 72 ? -8.094 -9.174 12.606 1.00 97.50 72 PHE A C 1
ATOM 595 O O . PHE A 1 72 ? -6.979 -9.638 12.833 1.00 97.50 72 PHE A O 1
ATOM 602 N N . VAL A 1 73 ? -9.093 -9.936 12.166 1.00 96.25 73 VAL A N 1
ATOM 603 C CA . VAL A 1 73 ? -8.872 -11.297 11.674 1.00 96.25 73 VAL A CA 1
ATOM 604 C C . VAL A 1 73 ? -8.562 -11.196 10.193 1.00 96.25 73 VAL A C 1
ATOM 606 O O . VAL A 1 73 ? -9.297 -10.553 9.440 1.00 96.25 73 VAL A O 1
ATOM 609 N N . ARG A 1 74 ? -7.456 -11.811 9.772 1.00 92.50 74 ARG A N 1
ATOM 610 C CA . ARG A 1 74 ? -7.040 -11.795 8.371 1.00 92.50 74 ARG A CA 1
ATOM 611 C C . ARG A 1 74 ? -8.170 -12.353 7.509 1.00 92.50 74 ARG A C 1
ATOM 613 O O . ARG A 1 74 ? -8.644 -13.461 7.746 1.00 92.50 74 ARG A O 1
ATOM 620 N N . ARG A 1 75 ? -8.614 -11.563 6.535 1.00 91.62 75 ARG A N 1
ATOM 621 C CA . ARG A 1 75 ? -9.654 -12.001 5.603 1.00 91.62 75 ARG A CA 1
ATOM 622 C C . ARG A 1 75 ? -9.085 -13.048 4.659 1.00 91.62 75 ARG A C 1
ATOM 624 O O . ARG A 1 75 ? -7.885 -13.040 4.380 1.00 91.62 75 ARG A O 1
ATOM 631 N N . ASP A 1 76 ? -9.965 -13.903 4.156 1.00 88.94 76 ASP A N 1
ATOM 632 C CA . ASP A 1 76 ? -9.637 -14.904 3.146 1.00 88.94 76 ASP A CA 1
ATOM 633 C C . ASP A 1 76 ? -9.448 -14.224 1.781 1.00 88.94 76 ASP A C 1
ATOM 635 O O . ASP A 1 76 ? -10.345 -14.171 0.942 1.00 88.94 76 ASP A O 1
ATOM 639 N N . TYR A 1 77 ? -8.306 -13.553 1.634 1.00 83.00 77 TYR A N 1
ATOM 640 C CA . TYR A 1 77 ? -7.902 -12.843 0.429 1.00 83.00 77 TYR A CA 1
ATOM 641 C C . TYR A 1 77 ? -6.404 -13.021 0.232 1.00 83.00 77 TYR A C 1
ATOM 643 O O . TYR A 1 77 ? -5.604 -12.709 1.121 1.00 83.00 77 TYR A O 1
ATOM 651 N N . THR A 1 78 ? -6.006 -13.525 -0.931 1.00 80.81 78 THR A N 1
ATOM 652 C CA . THR A 1 78 ? -4.602 -13.823 -1.210 1.00 80.81 78 THR A CA 1
ATOM 653 C C . THR A 1 78 ? -3.943 -12.702 -2.005 1.00 80.81 78 THR A C 1
ATOM 655 O O . THR A 1 78 ? -4.601 -11.873 -2.639 1.00 80.81 78 THR A O 1
ATOM 658 N N . LEU A 1 79 ? -2.607 -12.694 -2.029 1.00 77.31 79 LEU A N 1
ATOM 659 C CA . LEU A 1 79 ? -1.871 -11.825 -2.946 1.00 77.31 79 LEU A CA 1
ATOM 660 C C . LEU A 1 79 ? -2.269 -12.107 -4.406 1.00 77.31 79 LEU A C 1
ATOM 662 O O . LEU A 1 79 ? -2.421 -11.161 -5.166 1.00 77.31 79 LEU A O 1
ATOM 666 N N . GLN A 1 80 ? -2.540 -13.361 -4.784 1.00 78.69 80 GLN A N 1
ATOM 667 C CA . GLN A 1 80 ? -2.969 -13.704 -6.148 1.00 78.69 80 GLN A CA 1
ATOM 668 C C . GLN A 1 80 ? -4.293 -13.027 -6.529 1.00 78.69 80 GLN A C 1
ATOM 670 O O . GLN A 1 80 ? -4.476 -12.616 -7.675 1.00 78.69 80 GLN A O 1
ATOM 675 N N . ASP A 1 81 ? -5.215 -12.863 -5.580 1.00 81.94 81 ASP A N 1
ATOM 676 C CA . ASP A 1 81 ? -6.480 -12.162 -5.819 1.00 81.94 81 ASP A CA 1
ATOM 677 C C . ASP A 1 81 ? -6.254 -10.656 -6.011 1.00 81.94 81 ASP A C 1
ATOM 679 O O . ASP A 1 81 ? -6.882 -10.020 -6.863 1.00 81.94 81 ASP A O 1
ATOM 683 N N . VAL A 1 82 ? -5.289 -10.083 -5.283 1.00 79.50 82 VAL A N 1
ATOM 684 C CA . VAL A 1 82 ? -4.834 -8.701 -5.496 1.00 79.50 82 VAL A CA 1
ATOM 685 C C . VAL A 1 82 ? -4.208 -8.547 -6.879 1.00 79.50 82 VAL A C 1
ATOM 687 O O . VAL A 1 82 ? -4.511 -7.585 -7.586 1.00 79.50 82 VAL A O 1
ATOM 690 N N . GLU A 1 83 ? -3.370 -9.495 -7.296 1.00 74.88 83 GLU A N 1
ATOM 691 C CA . GLU A 1 83 ? -2.758 -9.495 -8.622 1.00 74.88 83 GLU A CA 1
ATOM 692 C C . GLU A 1 83 ? -3.828 -9.520 -9.719 1.00 74.88 83 GLU A C 1
ATOM 694 O O . GLU A 1 83 ? -3.850 -8.655 -10.599 1.00 74.88 83 GLU A O 1
ATOM 699 N N . LYS A 1 84 ? -4.799 -10.429 -9.608 1.00 72.25 84 LYS A N 1
ATOM 700 C CA . LYS A 1 84 ? -5.903 -10.541 -10.567 1.00 72.25 84 LYS A CA 1
ATOM 701 C C . LYS A 1 84 ? -6.764 -9.281 -10.640 1.00 72.25 84 LYS A C 1
ATOM 703 O O . LYS A 1 84 ? -7.173 -8.898 -11.732 1.00 72.25 84 LYS A O 1
ATOM 708 N N . GLN A 1 85 ? -7.056 -8.637 -9.511 1.00 68.94 85 GLN A N 1
ATOM 709 C CA . GLN A 1 85 ? -8.022 -7.537 -9.464 1.00 68.94 85 GLN A CA 1
ATOM 710 C C . GLN A 1 85 ? -7.390 -6.153 -9.674 1.00 68.94 85 GLN A C 1
ATOM 712 O O . GLN A 1 85 ? -7.995 -5.291 -10.311 1.00 68.94 85 GLN A O 1
ATOM 717 N N . PHE A 1 86 ? -6.183 -5.923 -9.155 1.00 63.06 86 PHE A N 1
ATOM 718 C CA . PHE A 1 86 ? -5.512 -4.619 -9.187 1.00 63.06 86 PHE A CA 1
ATOM 719 C C . PHE A 1 86 ? -4.396 -4.545 -10.223 1.00 63.06 86 PHE A C 1
ATOM 721 O O . PHE A 1 86 ? -4.193 -3.481 -10.808 1.00 63.06 86 PHE A O 1
ATOM 728 N N . LEU A 1 87 ? -3.682 -5.645 -10.481 1.00 58.97 87 LEU A N 1
ATOM 729 C CA . LEU A 1 87 ? -2.577 -5.629 -11.440 1.00 58.97 87 LEU A CA 1
ATOM 730 C C . LEU A 1 87 ? -3.034 -5.876 -12.877 1.00 58.97 87 LEU A C 1
ATOM 732 O O . LEU A 1 87 ? -2.372 -5.362 -13.774 1.00 58.97 87 LEU A O 1
ATOM 736 N N . ASN A 1 88 ? -4.156 -6.574 -13.087 1.00 52.44 88 ASN A N 1
ATOM 737 C CA . ASN A 1 88 ? -4.748 -6.747 -14.421 1.00 52.44 88 ASN A CA 1
ATOM 738 C C . ASN A 1 88 ? -5.709 -5.613 -14.818 1.00 52.44 88 ASN A C 1
ATOM 740 O O . ASN A 1 88 ? -5.966 -5.435 -16.000 1.00 52.44 88 ASN A O 1
ATOM 744 N N . ARG A 1 89 ? -6.241 -4.828 -13.863 1.00 45.91 89 ARG A N 1
ATOM 745 C CA . ARG A 1 89 ? -7.032 -3.614 -14.174 1.00 45.91 89 ARG A CA 1
ATOM 746 C C . ARG A 1 89 ? -6.184 -2.453 -14.659 1.00 45.91 89 ARG A C 1
ATOM 748 O O . ARG A 1 89 ? -6.695 -1.559 -15.329 1.00 45.91 89 ARG A O 1
ATOM 755 N N . ALA A 1 90 ? -4.899 -2.455 -14.324 1.00 45.12 90 ALA A N 1
ATOM 756 C CA . ALA A 1 90 ? -3.955 -1.744 -15.148 1.00 45.12 90 ALA A CA 1
ATOM 757 C C . ALA A 1 90 ? -3.838 -2.547 -16.447 1.00 45.12 90 ALA A C 1
ATOM 759 O O . ALA A 1 90 ? -2.953 -3.388 -16.592 1.00 45.12 90 ALA A O 1
ATOM 760 N N . ASP A 1 91 ? -4.760 -2.275 -17.371 1.00 42.22 91 ASP A N 1
ATOM 761 C CA . ASP A 1 91 ? -4.563 -2.434 -18.807 1.00 42.22 91 ASP A CA 1
ATOM 762 C C . ASP A 1 91 ? -3.365 -1.548 -19.186 1.00 42.22 91 ASP A C 1
ATOM 764 O O . ASP A 1 91 ? -3.448 -0.508 -19.838 1.00 42.22 91 ASP A O 1
ATOM 768 N N . PHE A 1 92 ? -2.184 -1.943 -18.720 1.00 45.00 92 PHE A N 1
ATOM 769 C CA . PHE A 1 92 ? -0.980 -1.686 -19.453 1.00 45.00 92 PHE A CA 1
ATOM 770 C C . PHE A 1 92 ? -1.231 -2.462 -20.731 1.00 45.00 92 PHE A C 1
ATOM 772 O O . PHE A 1 92 ? -1.106 -3.686 -20.729 1.00 45.00 92 PHE A O 1
ATOM 779 N N . LYS A 1 93 ? -1.648 -1.784 -21.807 1.00 41.22 93 LYS A N 1
ATOM 780 C CA . LYS A 1 93 ? -1.400 -2.305 -23.148 1.00 41.22 93 LYS A CA 1
ATOM 781 C C . LYS A 1 93 ? 0.077 -2.671 -23.138 1.00 41.22 93 LYS A C 1
ATOM 783 O O . LYS A 1 93 ? 0.923 -1.781 -23.185 1.00 41.22 93 LYS A O 1
ATOM 788 N N . LYS A 1 94 ? 0.367 -3.951 -22.911 1.00 49.19 94 LYS A N 1
ATOM 789 C CA . LYS A 1 94 ? 1.714 -4.486 -22.888 1.00 49.19 94 LYS A CA 1
ATOM 790 C C . LYS A 1 94 ? 2.166 -4.327 -24.318 1.00 49.19 94 LYS A C 1
ATOM 792 O O . LYS A 1 94 ? 1.737 -5.078 -25.190 1.00 49.19 94 LYS A O 1
ATOM 797 N N . VAL A 1 95 ? 2.918 -3.269 -24.578 1.00 59.97 95 VAL A N 1
ATOM 798 C CA . VAL A 1 95 ? 3.492 -3.088 -25.898 1.00 59.97 95 VAL A CA 1
ATOM 799 C C . VAL A 1 95 ? 4.643 -4.068 -25.942 1.00 59.97 95 VAL A C 1
ATOM 801 O O . VAL A 1 95 ? 5.561 -4.002 -25.122 1.00 59.97 95 VAL A O 1
ATOM 804 N N . GLN A 1 96 ? 4.537 -5.024 -26.855 1.00 68.00 96 GLN A N 1
ATOM 805 C CA . GLN A 1 96 ? 5.666 -5.854 -27.212 1.00 68.00 96 GLN A CA 1
ATOM 806 C C . GLN A 1 96 ? 6.724 -4.925 -27.808 1.00 68.00 96 GLN A C 1
ATOM 808 O O . GLN A 1 96 ? 6.468 -4.245 -28.802 1.00 68.00 96 GLN A O 1
ATOM 813 N N . ALA A 1 97 ? 7.878 -4.849 -27.162 1.00 69.38 97 ALA A N 1
ATOM 814 C CA . ALA A 1 97 ? 9.014 -4.096 -27.652 1.00 69.38 97 ALA A CA 1
ATOM 815 C C . ALA A 1 97 ? 10.127 -5.071 -28.011 1.00 69.38 97 ALA A C 1
ATOM 817 O O . ALA A 1 97 ? 10.443 -5.983 -27.244 1.00 69.38 97 ALA A O 1
ATOM 818 N N . VAL A 1 98 ? 10.728 -4.839 -29.171 1.00 82.62 98 VAL A N 1
ATOM 819 C CA . VAL A 1 98 ? 12.012 -5.431 -29.523 1.00 82.62 98 VAL A CA 1
ATOM 820 C C . VAL A 1 98 ? 13.074 -4.422 -29.117 1.00 82.62 98 VAL A C 1
ATOM 822 O O . VAL A 1 98 ? 13.083 -3.296 -29.616 1.00 82.62 98 VAL A O 1
ATOM 825 N N . LEU A 1 99 ? 13.919 -4.798 -28.165 1.00 81.12 99 LEU A N 1
ATOM 826 C CA . LEU A 1 99 ? 15.050 -3.985 -27.741 1.00 81.12 99 LEU A CA 1
ATOM 827 C C . LEU A 1 99 ? 16.291 -4.457 -28.479 1.00 81.12 99 LEU A C 1
ATOM 829 O O . LEU A 1 99 ? 16.585 -5.650 -28.465 1.00 81.12 99 LEU A O 1
ATOM 833 N N . LEU A 1 100 ? 17.001 -3.513 -29.090 1.00 87.44 100 LEU A N 1
ATOM 834 C CA . LEU A 1 100 ? 18.277 -3.741 -29.751 1.00 87.44 100 LEU A CA 1
ATOM 835 C C . LEU A 1 100 ? 19.393 -3.181 -28.871 1.00 87.44 100 LEU A C 1
ATOM 837 O O . LEU A 1 100 ? 19.387 -1.996 -28.533 1.00 87.44 100 LEU A O 1
ATOM 841 N N . PHE A 1 101 ? 20.352 -4.026 -28.524 1.00 83.75 101 PHE A N 1
ATOM 842 C CA . PHE A 1 101 ? 21.496 -3.683 -27.695 1.00 83.75 101 PHE A CA 1
ATOM 843 C C . PHE A 1 101 ? 22.796 -3.894 -28.456 1.00 83.75 101 PHE A C 1
ATOM 845 O O . PHE A 1 101 ? 22.930 -4.824 -29.252 1.00 83.75 101 PHE A O 1
ATOM 852 N N . GLN A 1 102 ? 23.768 -3.038 -28.160 1.00 88.12 102 GLN A N 1
ATOM 853 C CA . GLN A 1 102 ? 25.120 -3.179 -28.683 1.00 88.12 102 GLN A CA 1
ATOM 854 C C . GLN A 1 102 ? 25.863 -4.333 -27.978 1.00 88.12 102 GLN A C 1
ATOM 856 O O . GLN A 1 102 ? 25.545 -4.636 -26.817 1.00 88.12 102 GLN A O 1
ATOM 861 N N . PRO A 1 103 ? 26.839 -4.981 -28.643 1.00 85.19 103 PRO A N 1
ATOM 862 C CA . PRO A 1 103 ? 27.544 -6.151 -28.111 1.00 85.19 103 PRO A CA 1
ATOM 863 C C . PRO A 1 103 ? 28.187 -5.911 -26.736 1.00 85.19 103 PRO A C 1
ATOM 865 O O . PRO A 1 103 ? 28.215 -6.804 -25.888 1.00 85.19 103 PRO A O 1
ATOM 868 N N . GLU A 1 104 ? 28.649 -4.690 -26.462 1.00 88.44 104 GLU A N 1
ATOM 869 C CA . GLU A 1 104 ? 29.326 -4.317 -25.214 1.00 88.44 104 GLU A CA 1
ATOM 870 C C . GLU A 1 104 ? 28.389 -4.361 -23.998 1.00 88.44 104 GLU A C 1
ATOM 872 O O . GLU A 1 104 ? 28.844 -4.436 -22.856 1.00 88.44 104 GLU A O 1
ATOM 877 N N . MET A 1 105 ? 27.070 -4.344 -24.217 1.00 80.75 105 MET A N 1
ATOM 878 C CA . MET A 1 105 ? 26.066 -4.406 -23.151 1.00 80.75 105 MET A CA 1
ATOM 879 C C . MET A 1 105 ? 25.697 -5.838 -22.743 1.00 80.75 105 MET A C 1
ATOM 881 O O . MET A 1 105 ? 24.865 -6.013 -21.852 1.00 80.75 105 MET A O 1
ATOM 885 N N . LYS A 1 106 ? 26.323 -6.859 -23.345 1.00 79.75 106 LYS A N 1
ATOM 886 C CA . LYS A 1 106 ? 25.976 -8.281 -23.188 1.00 79.75 106 LYS A CA 1
ATOM 887 C C . LYS A 1 106 ? 25.786 -8.717 -21.743 1.00 79.75 106 LYS A C 1
ATOM 889 O O . LYS A 1 106 ? 24.748 -9.280 -21.424 1.00 79.75 106 LYS A O 1
ATOM 894 N N . THR A 1 107 ? 26.740 -8.423 -20.863 1.00 79.50 107 THR A N 1
ATOM 895 C CA . THR A 1 107 ? 26.651 -8.829 -19.452 1.00 79.50 107 THR A CA 1
ATOM 896 C C . THR A 1 107 ? 25.410 -8.250 -18.777 1.00 79.50 107 THR A C 1
ATOM 898 O O . THR A 1 107 ? 24.645 -8.986 -18.172 1.00 79.50 107 THR A O 1
ATOM 901 N N . ARG A 1 108 ? 25.147 -6.950 -18.964 1.00 77.38 108 ARG A N 1
ATOM 902 C CA . ARG A 1 108 ? 23.987 -6.276 -18.359 1.00 77.38 108 ARG A CA 1
ATOM 903 C C . ARG A 1 108 ? 22.666 -6.807 -18.905 1.00 77.38 108 ARG A C 1
ATOM 905 O O . ARG A 1 108 ? 21.733 -7.017 -18.143 1.00 77.38 108 ARG A O 1
ATOM 912 N N . VAL A 1 109 ? 22.601 -7.039 -20.215 1.00 79.50 109 VAL A N 1
ATOM 913 C CA . VAL A 1 109 ? 21.404 -7.581 -20.871 1.00 79.50 109 VAL A CA 1
ATOM 914 C C . VAL A 1 109 ? 21.103 -8.992 -20.359 1.00 79.50 109 VAL A C 1
ATOM 916 O O . VAL A 1 109 ? 19.953 -9.311 -20.078 1.00 79.50 109 VAL A O 1
ATOM 919 N N . LEU A 1 110 ? 22.127 -9.828 -20.183 1.00 77.94 110 LEU A N 1
ATOM 920 C CA . LEU A 1 110 ? 21.961 -11.184 -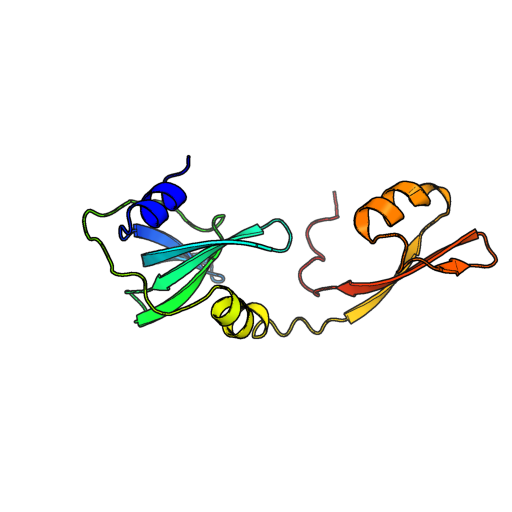19.660 1.00 77.94 110 LEU A CA 1
ATOM 921 C C . LEU A 1 110 ? 21.572 -11.199 -18.176 1.00 77.94 110 LEU A C 1
ATOM 923 O O . LEU A 1 110 ? 20.722 -12.000 -17.792 1.00 77.94 110 LEU A O 1
ATOM 927 N N . ASP A 1 111 ? 22.138 -10.305 -17.364 1.00 71.12 111 ASP A N 1
ATOM 928 C CA . ASP A 1 111 ? 21.792 -10.176 -15.943 1.00 71.12 111 ASP A CA 1
ATOM 929 C C . ASP A 1 111 ? 20.337 -9.715 -15.740 1.00 71.12 111 ASP A C 1
ATOM 931 O O . ASP A 1 111 ? 19.668 -10.155 -14.805 1.00 71.12 111 ASP A O 1
ATOM 935 N N . GLU A 1 112 ? 19.838 -8.831 -16.610 1.00 68.00 112 GLU A N 1
ATOM 936 C CA . GLU A 1 112 ? 18.508 -8.224 -16.481 1.00 68.00 112 GLU A CA 1
ATOM 937 C C . GLU A 1 112 ? 17.392 -9.058 -17.134 1.00 68.00 112 GLU A C 1
ATOM 939 O O . GLU A 1 112 ? 16.294 -9.153 -16.583 1.00 68.00 112 GLU A O 1
ATOM 944 N N . PHE A 1 113 ? 17.660 -9.692 -18.281 1.00 76.44 113 PHE A N 1
ATOM 945 C CA . PHE A 1 113 ? 16.639 -10.386 -19.082 1.00 76.44 113 PHE A CA 1
ATOM 946 C C . PHE A 1 113 ? 16.820 -11.909 -19.151 1.00 76.44 113 PHE A C 1
ATOM 948 O O . PHE A 1 113 ? 15.940 -12.611 -19.656 1.00 76.44 113 PHE A O 1
ATOM 955 N N . GLY A 1 114 ? 17.926 -12.434 -18.621 1.00 73.00 114 GLY A N 1
ATOM 956 C CA . GLY A 1 114 ? 18.275 -13.848 -18.711 1.00 73.00 114 GLY A CA 1
ATOM 957 C C . GLY A 1 114 ? 18.792 -14.257 -20.093 1.00 73.00 114 GLY A C 1
ATOM 958 O O . GLY A 1 114 ? 18.700 -13.527 -21.078 1.00 73.00 114 GLY A O 1
ATOM 959 N N . PHE A 1 115 ? 19.351 -15.464 -20.171 1.00 70.88 115 PHE A N 1
ATOM 960 C CA . PHE A 1 115 ? 19.992 -15.983 -21.386 1.00 70.88 115 PHE A CA 1
ATOM 961 C C . PHE A 1 115 ? 18.986 -16.450 -22.447 1.00 70.88 115 PHE A C 1
ATOM 963 O O . PHE A 1 115 ? 19.263 -16.353 -23.639 1.00 70.88 115 PHE A O 1
ATOM 970 N N . ASP A 1 116 ? 17.807 -16.912 -22.027 1.00 66.56 116 ASP A N 1
ATOM 971 C CA . ASP A 1 116 ? 16.854 -17.608 -22.903 1.00 66.56 116 ASP A CA 1
ATOM 972 C C . ASP A 1 116 ? 16.057 -16.674 -23.830 1.00 66.56 116 ASP A C 1
ATOM 974 O O . ASP A 1 116 ? 15.361 -17.138 -24.731 1.00 66.56 116 ASP A O 1
ATOM 978 N N . GLN A 1 117 ? 16.130 -15.356 -23.614 1.00 65.75 117 GLN A N 1
ATOM 979 C CA . GLN A 1 117 ? 15.333 -14.364 -24.351 1.00 65.75 117 GLN A CA 1
ATOM 980 C C . GLN A 1 117 ? 16.159 -13.488 -25.304 1.00 65.75 117 GLN A C 1
ATOM 982 O O . GLN A 1 117 ? 15.591 -12.639 -25.993 1.00 65.75 117 GLN A O 1
ATOM 987 N N . VAL A 1 118 ? 17.480 -13.687 -25.362 1.00 75.94 118 VAL A N 1
ATOM 988 C CA . VAL A 1 118 ? 18.412 -12.829 -26.104 1.00 75.94 118 VAL A CA 1
ATOM 989 C C . VAL A 1 118 ? 18.878 -13.526 -27.380 1.00 75.94 118 VAL A C 1
ATOM 991 O O . VAL A 1 118 ? 19.551 -14.552 -27.336 1.00 75.94 118 VAL A O 1
ATOM 994 N N . LEU A 1 119 ? 18.549 -12.944 -28.531 1.00 83.25 119 LEU A N 1
ATOM 995 C CA . LEU A 1 119 ? 19.018 -13.381 -29.843 1.00 83.25 119 LEU A CA 1
ATOM 996 C C . LEU A 1 119 ? 20.214 -12.530 -30.265 1.00 83.25 119 LEU A C 1
ATOM 998 O O . LEU A 1 119 ? 20.132 -11.305 -30.261 1.00 83.25 119 LEU A O 1
ATOM 1002 N N . VAL A 1 120 ? 21.319 -13.169 -30.644 1.00 83.00 120 VAL A N 1
ATOM 1003 C CA . VAL A 1 120 ? 22.469 -12.479 -31.243 1.00 83.00 120 VAL A CA 1
ATOM 1004 C C . VAL A 1 120 ? 22.251 -12.415 -32.754 1.00 83.00 120 VAL A C 1
ATOM 1006 O O . VAL A 1 120 ? 22.060 -13.443 -33.403 1.00 83.00 120 VAL A O 1
ATOM 1009 N N . ASN A 1 121 ? 22.252 -11.206 -33.299 1.00 86.62 121 ASN A N 1
ATOM 1010 C CA . ASN A 1 121 ? 22.074 -10.924 -34.716 1.00 86.62 121 ASN A CA 1
ATOM 1011 C C . ASN A 1 121 ? 23.384 -11.127 -35.495 1.00 86.62 121 ASN A C 1
ATOM 1013 O O . ASN A 1 121 ? 24.471 -11.238 -34.928 1.00 86.62 121 ASN A O 1
ATOM 1017 N N . SER A 1 122 ? 23.287 -11.139 -36.826 1.00 83.25 122 SER A N 1
ATOM 1018 C CA . SER A 1 122 ? 24.436 -11.311 -37.728 1.00 83.25 122 SER A CA 1
ATOM 1019 C C . SER A 1 122 ? 25.463 -10.175 -37.671 1.00 83.25 122 SER A C 1
ATOM 1021 O O . SER A 1 122 ? 26.592 -10.368 -38.104 1.00 83.25 122 SER A O 1
ATOM 1023 N N . ASP A 1 123 ? 25.072 -9.002 -37.173 1.00 85.50 123 ASP A N 1
ATOM 1024 C CA . ASP A 1 123 ? 25.927 -7.827 -36.954 1.00 85.50 123 ASP A CA 1
ATOM 1025 C C . ASP A 1 123 ? 26.463 -7.746 -35.510 1.00 85.50 123 ASP A C 1
ATOM 1027 O O . ASP A 1 123 ? 26.873 -6.682 -35.058 1.00 85.50 123 ASP A O 1
ATOM 1031 N N . GLU A 1 124 ? 26.426 -8.868 -34.781 1.00 82.31 124 GLU A N 1
ATOM 1032 C CA . GLU A 1 124 ? 26.826 -9.026 -33.374 1.00 82.31 124 GLU A CA 1
ATOM 1033 C C . GLU A 1 124 ? 25.946 -8.290 -32.349 1.00 82.31 124 GLU A C 1
ATOM 1035 O O . GLU A 1 124 ? 26.103 -8.499 -31.141 1.00 82.31 124 GLU A O 1
ATOM 1040 N N . THR A 1 125 ? 24.970 -7.490 -32.788 1.00 87.88 125 THR A N 1
ATOM 1041 C CA . THR A 1 125 ? 24.000 -6.859 -31.886 1.00 87.88 125 THR A CA 1
ATOM 1042 C C . THR A 1 125 ? 23.088 -7.899 -31.236 1.00 87.88 125 THR A C 1
ATOM 1044 O O . THR A 1 125 ? 22.902 -9.006 -31.738 1.00 87.88 125 THR A O 1
ATOM 1047 N N . MET A 1 126 ? 22.492 -7.557 -30.096 1.00 85.38 126 MET A N 1
ATOM 1048 C CA . MET A 1 126 ? 21.564 -8.439 -29.389 1.00 85.38 126 MET A CA 1
ATOM 1049 C C . MET A 1 126 ? 20.153 -7.882 -29.447 1.00 85.38 126 MET A C 1
ATOM 1051 O O . MET A 1 126 ? 19.925 -6.722 -29.114 1.00 85.38 126 MET A O 1
ATOM 1055 N N . SER A 1 127 ? 19.195 -8.714 -29.836 1.00 86.56 127 SER A N 1
ATOM 1056 C CA . SER A 1 127 ? 17.773 -8.392 -29.821 1.00 86.56 127 SER A CA 1
ATOM 1057 C C . SER A 1 127 ? 17.031 -9.266 -28.827 1.00 86.56 127 SER A C 1
ATOM 1059 O O . SER A 1 127 ? 17.190 -10.484 -28.824 1.00 86.56 127 SER A O 1
ATOM 1061 N N . LEU A 1 128 ? 16.180 -8.658 -28.008 1.00 84.38 128 LEU A N 1
ATOM 1062 C CA . LEU A 1 128 ? 15.239 -9.396 -27.170 1.00 84.38 128 LEU A CA 1
ATOM 1063 C C . LEU A 1 128 ? 13.843 -8.817 -27.302 1.00 84.38 128 LEU A C 1
ATOM 1065 O O . LEU A 1 128 ? 13.659 -7.617 -27.512 1.00 84.38 128 LEU A O 1
ATOM 1069 N N . THR A 1 129 ? 12.854 -9.690 -27.169 1.00 77.69 129 THR A N 1
ATOM 1070 C CA . THR A 1 129 ? 11.449 -9.301 -27.183 1.00 77.69 129 THR A CA 1
ATOM 1071 C C . THR A 1 129 ? 10.920 -9.330 -25.763 1.00 77.69 129 THR A C 1
ATOM 1073 O O . THR A 1 129 ? 10.881 -10.385 -25.140 1.00 77.69 129 THR A O 1
ATOM 1076 N N . THR A 1 130 ? 10.481 -8.183 -25.259 1.00 70.94 130 THR A N 1
ATOM 1077 C CA . THR A 1 130 ? 9.903 -8.068 -23.918 1.00 70.94 130 THR A CA 1
ATOM 1078 C C . THR A 1 130 ? 8.625 -7.235 -23.951 1.00 70.94 130 THR A C 1
ATOM 1080 O O . THR A 1 130 ? 8.260 -6.644 -24.969 1.00 70.94 130 THR A O 1
ATOM 1083 N N . TYR A 1 131 ? 7.903 -7.212 -22.838 1.00 68.69 131 TYR A N 1
ATOM 1084 C CA . TYR A 1 131 ? 6.650 -6.485 -22.696 1.00 68.69 131 TYR A CA 1
ATOM 1085 C C . TYR A 1 131 ? 6.835 -5.340 -21.708 1.00 68.69 131 TYR A C 1
ATOM 1087 O O . TYR A 1 131 ? 7.023 -5.584 -20.518 1.00 68.69 131 TYR A O 1
ATOM 1095 N N . PHE A 1 132 ? 6.714 -4.101 -22.182 1.00 59.03 132 PHE A N 1
ATOM 1096 C CA . PHE A 1 132 ? 6.781 -2.921 -21.318 1.00 59.03 132 PHE A CA 1
ATOM 1097 C C . PHE A 1 132 ? 5.407 -2.382 -20.964 1.00 59.03 132 PHE A C 1
ATOM 1099 O O . PHE A 1 132 ? 4.436 -2.496 -21.722 1.00 59.03 132 PHE A O 1
ATOM 1106 N N . SER A 1 133 ? 5.353 -1.723 -19.810 1.00 52.69 133 SER A N 1
ATOM 1107 C CA . SER A 1 133 ? 4.209 -0.925 -19.409 1.00 52.69 133 SER A CA 1
ATOM 1108 C C . SER A 1 133 ? 4.416 0.537 -19.828 1.00 52.69 133 SER A C 1
ATOM 1110 O O . SER A 1 133 ? 5.437 1.147 -19.528 1.00 52.69 133 SER A O 1
ATOM 1112 N N . LEU A 1 134 ? 3.441 1.142 -20.518 1.00 47.50 134 LEU A N 1
ATOM 1113 C CA . LEU A 1 134 ? 3.543 2.521 -21.040 1.00 47.50 134 LEU A CA 1
ATOM 1114 C C . LEU A 1 134 ? 3.717 3.618 -19.959 1.00 47.50 134 LEU A C 1
ATOM 1116 O O . LEU A 1 134 ? 3.901 4.778 -20.314 1.00 47.50 134 LEU A O 1
ATOM 1120 N N . MET A 1 135 ? 3.698 3.279 -18.662 1.00 40.44 135 MET A N 1
ATOM 1121 C CA . MET A 1 135 ? 3.988 4.212 -17.560 1.00 40.44 135 MET A CA 1
ATOM 1122 C C . MET A 1 135 ? 5.449 4.196 -17.072 1.00 40.44 135 MET A C 1
ATOM 1124 O O . MET A 1 135 ? 5.799 5.009 -16.223 1.00 40.44 135 MET A O 1
ATOM 1128 N N . GLU A 1 136 ? 6.326 3.342 -17.608 1.00 40.41 136 GLU A N 1
ATOM 1129 C CA . GLU A 1 136 ? 7.759 3.335 -17.244 1.00 40.41 136 GLU A CA 1
ATOM 1130 C C . GLU A 1 136 ? 8.587 4.415 -17.969 1.00 40.41 136 GLU A C 1
ATOM 1132 O O . GLU A 1 136 ? 9.786 4.542 -17.739 1.00 40.41 136 GLU A O 1
ATOM 1137 N N . ARG A 1 137 ? 7.963 5.254 -18.810 1.00 33.50 137 ARG A N 1
ATOM 1138 C CA . ARG A 1 137 ? 8.679 6.236 -19.644 1.00 33.50 137 ARG A CA 1
ATOM 1139 C C . ARG A 1 137 ? 9.103 7.545 -18.967 1.00 33.50 137 ARG A C 1
ATOM 1141 O O . ARG A 1 137 ? 9.647 8.396 -19.665 1.00 33.50 137 ARG A O 1
ATOM 1148 N N . GLU A 1 138 ? 8.927 7.716 -17.657 1.00 32.97 138 GLU A N 1
ATOM 1149 C CA . GLU A 1 138 ? 9.313 8.973 -16.984 1.00 32.97 138 GLU A CA 1
ATOM 1150 C C . GLU A 1 138 ? 10.535 8.905 -16.051 1.00 32.97 138 GLU A C 1
ATOM 1152 O O . GLU A 1 138 ? 10.911 9.937 -15.511 1.00 32.97 138 GLU A O 1
ATOM 1157 N N . VAL A 1 139 ? 11.228 7.767 -15.885 1.00 38.66 139 VAL A N 1
ATOM 1158 C CA . VAL A 1 139 ? 12.348 7.684 -14.905 1.00 38.66 139 VAL A CA 1
ATOM 1159 C C . VAL A 1 139 ? 13.742 7.512 -15.534 1.00 38.66 139 VAL A C 1
ATOM 1161 O O . VAL A 1 139 ? 14.728 7.336 -14.832 1.00 38.66 139 VAL A O 1
ATOM 1164 N N . GLN A 1 140 ? 13.891 7.661 -16.851 1.00 32.12 140 GLN A N 1
ATOM 1165 C CA . GLN A 1 140 ? 15.220 7.636 -17.486 1.00 32.12 140 GLN A CA 1
ATOM 1166 C C . GLN A 1 140 ? 15.424 8.799 -18.457 1.00 32.12 140 GLN A C 1
ATOM 1168 O O . GLN A 1 140 ? 15.672 8.630 -19.647 1.00 32.12 140 GLN A O 1
ATOM 1173 N N . LYS A 1 141 ? 15.317 10.016 -17.919 1.00 33.44 141 LYS A N 1
ATOM 1174 C CA . LYS A 1 141 ? 15.972 11.206 -18.472 1.00 33.44 141 LYS A CA 1
ATOM 1175 C C . LYS A 1 141 ? 16.490 12.090 -17.334 1.00 33.44 141 LYS A C 1
ATOM 1177 O O . LYS A 1 141 ? 15.817 13.037 -16.944 1.00 33.44 141 LYS A O 1
ATOM 1182 N N . SER A 1 142 ? 17.684 11.780 -16.835 1.00 32.97 142 SER A N 1
ATOM 1183 C CA . SER A 1 142 ? 18.690 12.768 -16.411 1.00 32.97 142 SER A CA 1
ATOM 1184 C C . SER A 1 142 ? 20.046 12.094 -16.296 1.00 32.97 142 SER A C 1
ATOM 1186 O O . SER A 1 142 ? 20.101 11.089 -15.551 1.00 32.97 142 SER A O 1
#

Secondary structure (DSSP, 8-state):
--HHHHHHHTTEEEEEEEE-TTS-EEEEEEEEEEEEEETTEEEEEEEETTTTEEEEEEGGGEEEEEEEEEE-PPPS--HHHHIIIIITTS----EEEEEEE-GGGHHHHHHHH-GGGEEEPTTS-EEEEEEE-TTGGGS---

Sequence (142 aa):
MGPLHQAIKDLQCVTFKYLDNNGAEIERKLEPMGLFLKGYIWYVYGYCLTRMDIRVFRLSRIGELKILPEHFVRRDYTLQDVEKQFLNRADFKKVQAVLLFQPEMKTRVLDEFGFDQVLVNSDETMSLTTYFSLMEREVQKS

pLDDT: mean 80.8, std 17.71, range [32.12, 98.38]

Radius of gyration: 19.87 Å; chains: 1; bounding box: 45×33×57 Å

Foldseek 3Di:
DDPLVVCQVQQWKKWWFFQDPVRDTDIWIFRWNDWDADPNWIKTWGQTPVVRGIDIGTPVRTHPMDTDPDGDDGDPDDVVNCCVPPVVVPPQVFPWDKDKADQVCVVVCCVVPNDPFWDQDPVRIIIGIGTDGPVVPPPPDD